Protein AF-A0A432RSI9-F1 (afdb_monomer)

Radius of gyration: 15.65 Å; Cα contacts (8 Å, |Δi|>4): 155; chains: 1; bounding box: 31×40×38 Å

Mean predicted aligned error: 3.65 Å

Structure (mmCIF, N/CA/C/O backbone):
data_AF-A0A432RSI9-F1
#
_entry.id   AF-A0A432RSI9-F1
#
loop_
_atom_site.group_PDB
_atom_site.id
_atom_site.type_symbol
_atom_site.label_atom_id
_atom_site.label_alt_id
_atom_site.label_comp_id
_atom_site.label_asym_id
_atom_site.label_entity_id
_atom_site.label_seq_id
_atom_site.pdbx_PDB_ins_code
_atom_site.Cartn_x
_atom_site.Cartn_y
_atom_site.Cartn_z
_atom_site.occupancy
_atom_site.B_iso_or_equiv
_atom_site.auth_seq_id
_atom_site.auth_comp_id
_atom_site.auth_asym_id
_atom_site.auth_atom_id
_atom_site.pdbx_PDB_model_num
ATOM 1 N N . MET A 1 1 ? -7.203 17.932 -4.405 1.00 87.69 1 MET A N 1
ATOM 2 C CA . MET A 1 1 ? -6.899 17.124 -3.200 1.00 87.69 1 MET A CA 1
ATOM 3 C C . MET A 1 1 ? -5.544 17.533 -2.632 1.00 87.69 1 MET A C 1
ATOM 5 O O . MET A 1 1 ? -4.805 18.236 -3.316 1.00 87.69 1 MET A O 1
ATOM 9 N N . PHE A 1 2 ? -5.223 17.164 -1.388 1.00 94.81 2 PHE 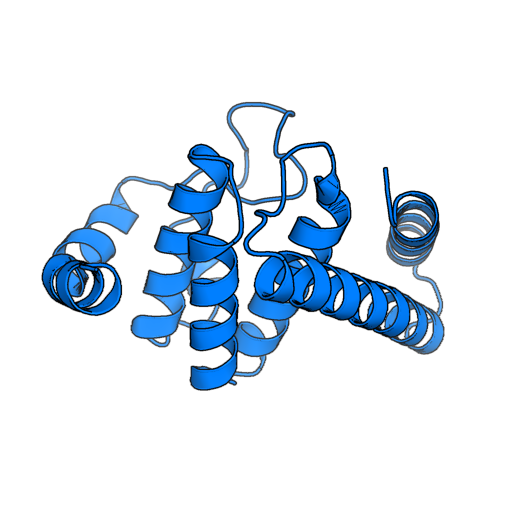A N 1
ATOM 10 C CA . PHE A 1 2 ? -3.864 17.346 -0.850 1.00 94.81 2 PHE A CA 1
ATOM 11 C C . PHE A 1 2 ? -2.857 16.556 -1.716 1.00 94.81 2 PHE A C 1
ATOM 13 O O . PHE A 1 2 ? -3.245 15.531 -2.266 1.00 94.81 2 PHE A O 1
ATOM 20 N N . LEU A 1 3 ? -1.629 17.057 -1.909 1.00 97.19 3 LEU A N 1
ATOM 21 C CA . LEU A 1 3 ? -0.571 16.503 -2.791 1.00 97.19 3 LEU A CA 1
ATOM 22 C C . LEU A 1 3 ? -0.856 16.443 -4.305 1.00 97.19 3 LEU A C 1
ATOM 24 O O . LEU A 1 3 ? 0.005 16.038 -5.082 1.00 97.19 3 LEU A O 1
ATOM 28 N N . GLU A 1 4 ? -2.024 16.891 -4.770 1.00 97.06 4 GLU A N 1
ATOM 29 C CA . GLU A 1 4 ? -2.388 16.814 -6.195 1.00 97.06 4 GLU A CA 1
ATOM 30 C C . GLU A 1 4 ? -1.407 17.559 -7.114 1.00 97.06 4 GLU A C 1
ATOM 32 O O . GLU A 1 4 ? -1.132 17.129 -8.235 1.00 97.06 4 GLU A O 1
ATOM 37 N N . LYS A 1 5 ? -0.893 18.711 -6.669 1.00 97.31 5 LYS A N 1
ATOM 38 C CA . LYS A 1 5 ? 0.022 19.525 -7.476 1.00 97.31 5 LYS A CA 1
ATOM 39 C C . LYS A 1 5 ? 1.386 18.847 -7.595 1.00 97.31 5 LYS A C 1
ATOM 41 O O . LYS A 1 5 ? 1.955 18.836 -8.685 1.00 97.31 5 LYS A O 1
ATOM 46 N N . GLU A 1 6 ? 1.889 18.320 -6.488 1.00 97.56 6 GLU A N 1
ATOM 47 C CA . GLU A 1 6 ? 3.141 17.581 -6.403 1.00 97.56 6 GLU A CA 1
ATOM 48 C C . GLU A 1 6 ? 3.085 16.334 -7.289 1.00 97.56 6 GLU A C 1
ATOM 50 O O . GLU A 1 6 ? 3.949 16.173 -8.148 1.00 97.56 6 GLU A O 1
ATOM 55 N N . TYR A 1 7 ? 2.009 15.545 -7.209 1.00 96.81 7 TYR A N 1
ATOM 56 C CA . TYR A 1 7 ? 1.833 14.378 -8.076 1.00 96.81 7 TYR A CA 1
ATOM 57 C C . TYR A 1 7 ? 1.720 14.732 -9.559 1.00 96.81 7 TYR A C 1
ATOM 59 O O . TYR A 1 7 ? 2.362 14.100 -10.390 1.00 96.81 7 TYR A O 1
ATOM 67 N N . LYS A 1 8 ? 1.010 15.808 -9.922 1.00 96.19 8 LYS A N 1
ATOM 68 C CA . LYS A 1 8 ? 0.988 16.287 -11.319 1.00 96.19 8 LYS A CA 1
ATOM 69 C C . LYS A 1 8 ? 2.378 16.650 -11.841 1.00 96.19 8 LYS A C 1
ATOM 71 O O . LYS A 1 8 ? 2.647 16.505 -13.035 1.00 96.19 8 LYS A O 1
ATOM 76 N N . GLN A 1 9 ? 3.248 17.174 -10.980 1.00 96.38 9 GLN A N 1
ATOM 77 C CA . GLN A 1 9 ? 4.634 17.458 -11.339 1.00 96.38 9 GLN A CA 1
ATOM 78 C C . GLN A 1 9 ? 5.456 16.169 -11.438 1.00 96.38 9 GLN A C 1
ATOM 80 O O . GLN A 1 9 ? 6.200 16.020 -12.405 1.00 96.38 9 GLN A O 1
ATOM 85 N N . PHE A 1 10 ? 5.285 15.253 -10.488 1.00 95.81 10 PHE A N 1
ATOM 86 C CA . PHE A 1 10 ? 5.937 13.948 -10.468 1.00 95.81 10 PHE A CA 1
ATOM 87 C C . PHE A 1 10 ? 5.611 13.138 -11.729 1.00 95.81 10 PHE A C 1
ATOM 89 O O . PHE A 1 10 ? 6.515 12.796 -12.488 1.00 95.81 10 PHE A O 1
ATOM 96 N N . ASP A 1 11 ? 4.327 12.969 -12.049 1.00 94.44 11 ASP A N 1
ATOM 97 C CA . ASP A 1 11 ? 3.862 12.232 -13.230 1.00 94.44 11 ASP A CA 1
ATOM 98 C C . ASP A 1 11 ? 4.400 12.859 -14.535 1.00 94.44 11 ASP A C 1
ATOM 100 O O . ASP A 1 11 ? 4.805 12.169 -15.478 1.00 94.44 11 ASP A O 1
ATOM 104 N N . LYS A 1 12 ? 4.482 14.197 -14.594 1.00 95.75 12 LYS A N 1
ATOM 105 C CA . LYS A 1 12 ? 5.094 14.902 -15.728 1.00 95.75 12 LYS A CA 1
ATOM 106 C C . LYS A 1 12 ? 6.584 14.584 -15.856 1.00 95.75 12 LYS A C 1
ATOM 108 O O . LYS A 1 12 ? 7.046 14.364 -16.975 1.00 95.75 12 LYS A O 1
ATOM 113 N N . LEU A 1 13 ? 7.333 14.579 -14.755 1.00 94.50 13 LEU A N 1
ATOM 114 C CA . LEU A 1 13 ? 8.757 14.246 -14.775 1.00 94.50 13 LEU A CA 1
ATOM 115 C C . LEU A 1 13 ? 8.962 12.798 -15.229 1.00 94.50 13 LEU A C 1
ATOM 117 O O . LEU A 1 13 ? 9.689 12.592 -16.200 1.00 94.50 13 LEU A O 1
ATOM 121 N N . MET A 1 14 ? 8.225 11.847 -14.648 1.00 91.12 14 MET A N 1
ATOM 122 C CA . MET A 1 14 ? 8.248 10.429 -15.030 1.00 91.12 14 MET A CA 1
ATOM 123 C C . MET A 1 14 ? 7.982 10.228 -16.529 1.00 91.12 14 MET A C 1
ATOM 125 O O . MET A 1 14 ? 8.755 9.571 -17.221 1.00 91.12 14 MET A O 1
ATOM 129 N N . SER A 1 15 ? 6.944 10.870 -17.080 1.00 91.62 15 SER A N 1
ATOM 130 C CA . SER A 1 15 ? 6.590 10.739 -18.507 1.00 91.62 15 SER A CA 1
ATOM 131 C C . SER A 1 15 ? 7.588 11.380 -19.483 1.00 91.62 15 SER A C 1
ATOM 133 O O . SER A 1 15 ? 7.596 11.054 -20.670 1.00 91.62 15 SER A O 1
ATOM 135 N N . SER A 1 16 ? 8.417 12.313 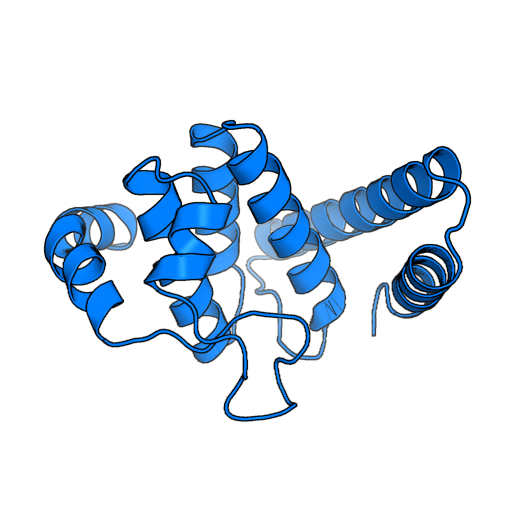-19.008 1.00 92.00 16 SER A N 1
ATOM 136 C CA . SER A 1 16 ? 9.361 13.066 -19.842 1.00 92.00 16 SER A CA 1
ATOM 137 C C . SER A 1 16 ? 10.804 12.571 -19.744 1.00 92.00 16 SER A C 1
ATOM 139 O O . SER A 1 16 ? 11.684 13.204 -20.328 1.00 92.00 16 SER A O 1
ATOM 141 N N . ASN A 1 17 ? 11.042 11.454 -19.040 1.00 82.81 17 ASN A N 1
ATOM 142 C CA . ASN A 1 17 ? 12.375 11.021 -18.610 1.00 82.81 17 ASN A CA 1
ATOM 143 C C . ASN A 1 17 ? 13.119 12.177 -17.924 1.00 82.81 17 ASN A C 1
ATOM 145 O O . ASN A 1 17 ? 14.223 12.552 -18.325 1.00 82.81 17 ASN A O 1
ATOM 149 N N . GLY A 1 18 ? 12.443 12.799 -16.952 1.00 83.50 18 GLY A N 1
ATOM 150 C CA . GLY A 1 18 ? 13.015 13.837 -16.108 1.00 83.50 18 GLY A CA 1
ATOM 151 C C . GLY A 1 18 ? 14.267 13.350 -15.380 1.00 83.50 18 GLY A C 1
ATOM 152 O O . GLY A 1 18 ? 14.568 12.160 -15.348 1.00 83.50 18 GLY A O 1
ATOM 153 N N . ASP A 1 19 ? 15.006 14.295 -14.814 1.00 93.12 19 ASP A N 1
ATOM 154 C CA . ASP A 1 19 ? 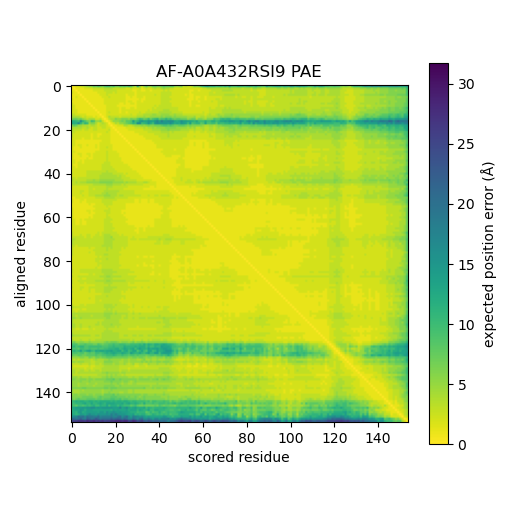16.201 13.984 -14.037 1.00 93.12 19 ASP A CA 1
ATOM 155 C C . ASP A 1 19 ? 15.844 13.102 -12.825 1.00 93.12 19 ASP A C 1
ATOM 157 O O . ASP A 1 19 ? 14.940 13.442 -12.061 1.00 93.12 19 ASP A O 1
ATOM 161 N N . GLU A 1 20 ? 16.523 11.961 -12.688 1.00 91.88 20 GLU A N 1
ATOM 162 C CA . GLU A 1 20 ? 16.251 10.948 -11.661 1.00 91.88 20 GLU A CA 1
ATOM 163 C C . GLU A 1 20 ? 16.447 11.497 -10.242 1.00 91.88 20 GLU A C 1
ATOM 165 O O . GLU A 1 20 ? 15.642 11.210 -9.359 1.00 91.88 20 GLU A O 1
ATOM 170 N N . GLU A 1 21 ? 17.451 12.353 -10.026 1.00 94.12 21 GLU A N 1
ATOM 171 C CA . GLU A 1 21 ? 17.689 12.993 -8.727 1.00 94.12 21 GLU A CA 1
ATOM 172 C C . GLU A 1 21 ? 16.506 13.896 -8.364 1.00 94.12 21 GLU A C 1
ATOM 174 O O . GLU A 1 21 ? 15.967 13.814 -7.263 1.00 94.12 21 GLU A O 1
ATOM 179 N N . VAL A 1 22 ? 16.014 14.676 -9.331 1.00 95.06 22 VAL A N 1
ATOM 180 C CA . VAL A 1 22 ? 14.851 15.560 -9.143 1.00 95.06 22 VAL A CA 1
ATOM 181 C C . VAL A 1 22 ? 13.560 14.771 -8.902 1.00 95.06 22 VAL A C 1
ATOM 183 O O . VAL A 1 22 ? 12.706 15.207 -8.127 1.00 95.06 22 VAL A O 1
ATOM 186 N N . ILE A 1 23 ? 13.385 13.630 -9.573 1.00 94.25 23 ILE A N 1
ATOM 187 C CA . ILE A 1 23 ? 12.239 12.732 -9.368 1.00 94.25 23 ILE A CA 1
ATOM 188 C C . ILE A 1 23 ? 12.259 12.177 -7.942 1.00 94.25 23 ILE A C 1
ATOM 190 O O . ILE A 1 23 ? 11.247 12.268 -7.246 1.00 94.25 23 ILE A O 1
ATOM 194 N N . ASN A 1 24 ? 13.412 11.675 -7.500 1.00 93.62 24 ASN A N 1
ATOM 195 C CA . ASN A 1 24 ? 13.581 11.086 -6.175 1.00 93.62 24 ASN A CA 1
ATOM 196 C C . ASN A 1 24 ? 13.400 12.128 -5.063 1.00 93.62 24 ASN A C 1
ATOM 198 O O . ASN A 1 24 ? 12.693 11.870 -4.092 1.00 93.62 24 ASN A O 1
ATOM 202 N N . GLU A 1 25 ? 13.959 13.334 -5.218 1.00 96.69 25 GLU A N 1
ATOM 203 C CA . GLU A 1 25 ? 13.750 14.438 -4.271 1.00 96.69 25 GLU A CA 1
ATOM 204 C C . GLU A 1 25 ? 12.271 14.830 -4.157 1.00 96.69 25 GLU A C 1
ATOM 206 O O . GLU A 1 25 ? 11.765 15.061 -3.057 1.00 96.69 25 GLU A O 1
ATOM 211 N N . LEU A 1 26 ? 11.558 14.897 -5.286 1.00 97.50 26 LEU A N 1
ATOM 212 C CA . LEU A 1 26 ? 10.137 15.231 -5.284 1.00 97.50 26 LEU A CA 1
ATOM 213 C C . LEU A 1 26 ? 9.297 14.131 -4.630 1.00 97.50 26 LEU A C 1
ATOM 215 O O . LEU A 1 26 ? 8.379 14.447 -3.874 1.00 97.50 26 LEU A O 1
ATOM 219 N N . PHE A 1 27 ? 9.593 12.860 -4.905 1.00 97.19 27 PHE A N 1
ATOM 220 C CA . PHE A 1 27 ? 8.892 11.751 -4.263 1.00 97.19 27 PHE A CA 1
ATOM 221 C C . PHE A 1 27 ? 9.146 11.720 -2.753 1.00 97.19 27 PHE A C 1
ATOM 223 O O . PHE A 1 27 ? 8.202 11.555 -1.985 1.00 97.19 27 PHE A O 1
ATOM 230 N N . ALA A 1 28 ? 10.377 11.989 -2.312 1.00 97.31 28 ALA A N 1
ATOM 231 C CA . ALA A 1 28 ? 10.701 12.095 -0.893 1.00 97.31 28 ALA A CA 1
ATOM 232 C C . ALA A 1 28 ? 9.890 13.202 -0.185 1.00 97.31 28 ALA A C 1
ATOM 234 O O . ALA A 1 28 ? 9.356 12.963 0.897 1.00 97.31 28 ALA A O 1
ATOM 235 N N . ASP A 1 29 ? 9.723 14.381 -0.802 1.00 98.25 29 ASP A N 1
ATOM 236 C CA . ASP A 1 29 ? 8.870 15.464 -0.267 1.00 98.25 29 ASP A CA 1
ATOM 237 C C . ASP A 1 29 ? 7.381 15.067 -0.217 1.00 98.25 29 ASP A C 1
ATOM 239 O O . ASP A 1 29 ? 6.674 15.376 0.747 1.00 98.25 29 ASP A O 1
ATOM 243 N N . ILE A 1 30 ? 6.891 14.353 -1.237 1.00 98.56 30 ILE A N 1
ATOM 244 C CA . ILE A 1 30 ? 5.529 13.797 -1.252 1.00 98.56 30 ILE A CA 1
ATOM 245 C C . ILE A 1 30 ? 5.342 12.818 -0.087 1.00 98.56 30 ILE A C 1
ATOM 247 O O . ILE A 1 30 ? 4.358 12.925 0.651 1.00 98.56 30 ILE A O 1
ATOM 251 N N . LEU A 1 31 ? 6.286 11.893 0.089 1.00 98.38 31 LEU A N 1
ATOM 252 C CA . LEU A 1 31 ? 6.239 10.867 1.122 1.00 98.38 31 LEU A CA 1
ATOM 253 C C . LEU A 1 31 ? 6.320 11.472 2.528 1.00 98.38 31 LEU A C 1
ATOM 255 O O . LEU A 1 31 ? 5.521 11.109 3.389 1.00 98.38 31 LEU A O 1
ATOM 259 N N . GLU A 1 32 ? 7.210 12.442 2.758 1.00 98.44 32 GLU A N 1
ATOM 260 C CA . GLU A 1 32 ? 7.315 13.149 4.041 1.00 98.44 32 GLU A CA 1
ATOM 261 C C . GLU A 1 32 ? 5.969 13.777 4.433 1.00 98.44 32 GLU A C 1
ATOM 263 O O . GLU A 1 32 ? 5.462 13.566 5.538 1.00 98.44 32 GLU A O 1
ATOM 268 N N . LYS A 1 33 ? 5.331 14.487 3.497 1.00 98.56 33 LYS A N 1
ATOM 269 C CA . LYS A 1 33 ? 4.004 15.082 3.704 1.00 98.56 33 LYS A CA 1
ATOM 270 C C . LYS A 1 33 ? 2.921 14.028 3.939 1.00 98.56 33 LYS A C 1
ATOM 272 O O . LYS A 1 33 ? 2.034 14.254 4.762 1.00 98.56 33 LYS A O 1
ATOM 277 N N . ALA A 1 34 ? 2.965 12.900 3.232 1.00 98.50 34 ALA A N 1
ATOM 278 C CA . ALA A 1 34 ? 2.009 11.811 3.410 1.00 98.50 34 ALA A CA 1
ATOM 279 C C . ALA A 1 34 ? 2.124 11.170 4.804 1.00 98.50 34 ALA A C 1
ATOM 281 O O . ALA A 1 34 ? 1.106 10.965 5.466 1.00 98.50 34 ALA A O 1
ATOM 282 N N . ILE A 1 35 ? 3.349 10.941 5.288 1.00 98.00 35 ILE A N 1
ATOM 283 C CA . ILE A 1 35 ? 3.623 10.416 6.634 1.00 98.00 35 ILE A CA 1
ATOM 284 C C . ILE A 1 35 ? 3.150 11.397 7.716 1.00 98.00 35 ILE A C 1
ATOM 286 O O . ILE A 1 35 ? 2.564 10.970 8.711 1.00 98.00 35 ILE A O 1
ATOM 290 N N . ILE A 1 36 ? 3.343 12.709 7.526 1.00 98.25 36 ILE A N 1
ATOM 291 C CA . ILE A 1 36 ? 2.802 13.725 8.446 1.00 98.25 36 ILE A CA 1
ATOM 292 C C . ILE A 1 36 ? 1.279 13.588 8.556 1.00 98.25 36 ILE A C 1
ATOM 294 O O . ILE A 1 36 ? 0.757 13.512 9.666 1.00 98.25 36 ILE A O 1
ATOM 298 N N . VAL A 1 37 ? 0.567 13.482 7.428 1.00 98.12 37 VAL A N 1
ATOM 299 C CA . VAL A 1 37 ? -0.896 13.316 7.434 1.00 98.12 37 VAL A CA 1
ATOM 300 C C . VAL A 1 37 ? -1.317 11.999 8.088 1.00 98.12 37 VAL A C 1
ATOM 302 O O . VAL A 1 37 ? -2.266 11.996 8.872 1.00 98.12 37 VAL A O 1
ATOM 305 N N . LEU A 1 38 ? -0.626 10.891 7.803 1.00 97.62 38 LEU A N 1
ATOM 306 C CA . LEU A 1 38 ? -0.890 9.595 8.436 1.00 97.62 38 LEU A CA 1
ATOM 307 C C . LEU A 1 38 ? -0.794 9.695 9.966 1.00 97.62 38 LEU A C 1
ATOM 309 O O . LEU A 1 38 ? -1.710 9.272 10.674 1.00 97.62 38 LEU A O 1
ATOM 313 N N . ASN A 1 39 ? 0.280 10.310 10.466 1.00 96.75 39 ASN A N 1
ATOM 314 C CA . ASN A 1 39 ? 0.505 10.504 11.896 1.00 96.75 39 ASN A CA 1
ATOM 315 C C . ASN A 1 39 ? -0.557 11.419 12.518 1.00 96.75 39 ASN A C 1
ATOM 317 O O . ASN A 1 39 ? -1.149 11.058 13.532 1.00 96.75 39 ASN A O 1
ATOM 321 N N . GLU A 1 40 ? -0.867 12.555 11.886 1.00 97.38 40 GLU A N 1
ATOM 322 C CA . GLU A 1 40 ? -1.919 13.468 12.352 1.00 97.38 40 GLU A CA 1
ATOM 323 C C . GLU A 1 40 ? -3.289 12.774 12.431 1.00 97.38 40 GLU A C 1
ATOM 325 O O . GLU A 1 40 ? -4.031 12.968 13.396 1.00 97.38 40 GLU A O 1
ATOM 330 N N . ARG A 1 41 ? -3.646 11.949 11.438 1.00 96.81 41 ARG A N 1
ATOM 331 C CA . ARG A 1 41 ? -4.896 11.170 11.444 1.00 96.81 41 ARG A CA 1
ATOM 332 C C . ARG A 1 41 ? -4.906 10.146 12.574 1.00 96.81 41 ARG A C 1
ATOM 334 O O . ARG A 1 41 ? -5.867 10.101 13.341 1.00 96.81 41 ARG A O 1
ATOM 341 N N . SER A 1 42 ? -3.819 9.392 12.722 1.00 94.31 42 SER A N 1
ATOM 342 C CA . SER A 1 42 ? -3.665 8.379 13.770 1.00 94.31 42 SER A CA 1
ATOM 343 C C . SER A 1 42 ? -3.788 8.980 15.176 1.00 94.31 42 SER A C 1
ATOM 345 O O . SER A 1 42 ? -4.596 8.515 15.984 1.00 94.31 42 SER A O 1
ATOM 347 N N . GLU A 1 43 ? -3.089 10.088 15.451 1.00 96.50 43 GLU A N 1
ATOM 348 C CA . GLU A 1 43 ? -3.152 10.800 16.737 1.00 96.50 43 GLU A CA 1
ATOM 349 C C . GLU A 1 43 ? -4.565 11.302 17.067 1.00 96.50 43 GLU A C 1
ATOM 351 O O . GLU A 1 43 ? -5.006 11.240 18.220 1.00 96.50 43 GLU A O 1
ATOM 356 N N . ASN A 1 44 ? -5.300 11.756 16.049 1.00 97.00 44 ASN A N 1
ATOM 357 C CA . ASN A 1 44 ? -6.670 12.244 16.190 1.00 97.00 44 ASN A CA 1
ATOM 358 C C . ASN A 1 44 ? -7.732 11.132 16.150 1.00 97.00 44 ASN A C 1
ATOM 360 O O . ASN A 1 44 ? -8.916 11.426 16.328 1.00 97.00 44 ASN A O 1
ATOM 364 N N . LYS A 1 45 ? -7.332 9.861 15.983 1.00 95.12 45 LYS A N 1
ATOM 365 C CA . LYS A 1 45 ? -8.231 8.706 15.793 1.00 95.12 45 LYS A CA 1
ATOM 366 C C . LYS A 1 45 ? -9.170 8.876 14.595 1.00 95.12 45 LYS A C 1
ATOM 368 O O . LYS A 1 45 ? -10.343 8.508 14.652 1.00 95.12 45 LYS A O 1
ATOM 373 N N . GLU A 1 46 ? -8.647 9.463 13.531 1.00 96.94 46 GLU A N 1
ATOM 374 C CA . GLU A 1 46 ? -9.319 9.639 12.250 1.00 96.94 46 GLU A CA 1
ATOM 375 C C . GLU A 1 46 ? -8.727 8.685 11.210 1.00 96.94 46 GLU A C 1
ATOM 377 O O . GLU A 1 46 ? -7.573 8.272 11.314 1.00 96.94 46 GLU A O 1
ATOM 382 N N . PHE A 1 47 ? -9.507 8.372 10.181 1.00 97.88 47 PHE A N 1
ATOM 383 C CA . PHE A 1 47 ? -9.055 7.570 9.049 1.00 97.88 47 PHE A CA 1
ATOM 384 C C . PHE A 1 47 ? -8.596 8.449 7.875 1.00 97.88 47 PHE A C 1
ATOM 386 O O . PHE A 1 47 ? -8.916 9.639 7.791 1.00 97.88 47 PHE A O 1
ATOM 393 N N . LEU A 1 48 ? -7.853 7.846 6.950 1.00 98.12 48 LEU A N 1
ATOM 394 C CA . LEU A 1 48 ? -7.636 8.370 5.605 1.00 98.12 48 LEU A CA 1
ATOM 395 C C . LEU A 1 48 ? -8.875 8.065 4.759 1.00 98.12 48 LEU A C 1
ATOM 397 O O . LEU A 1 48 ? -9.263 6.907 4.613 1.00 98.12 48 LEU A O 1
ATOM 401 N N . GLU A 1 49 ? -9.496 9.100 4.202 1.00 97.44 49 GLU A N 1
ATOM 402 C CA . GLU A 1 49 ? -10.758 8.974 3.468 1.00 97.44 49 GLU A CA 1
ATOM 403 C C . GLU A 1 49 ? -10.512 9.000 1.955 1.00 97.44 49 GLU A C 1
ATOM 405 O O . GLU A 1 49 ? -9.890 9.932 1.438 1.00 97.44 49 GLU A O 1
ATOM 410 N N . TYR A 1 50 ? -11.055 8.038 1.211 1.00 95.88 50 TYR A N 1
ATOM 411 C CA . TYR A 1 50 ? -11.030 8.058 -0.254 1.00 95.88 50 TYR A CA 1
ATOM 412 C C . TYR A 1 50 ? -12.295 8.742 -0.811 1.00 95.88 50 TYR A C 1
ATOM 414 O O . TYR A 1 50 ? -13.381 8.536 -0.272 1.00 95.88 50 TYR A O 1
ATOM 422 N N . PRO A 1 51 ? -12.210 9.608 -1.846 1.00 95.75 51 PRO A N 1
ATOM 423 C CA . PRO A 1 51 ? -11.018 10.039 -2.588 1.00 95.75 51 PRO A CA 1
ATOM 424 C C . PRO A 1 51 ? -10.320 11.283 -1.998 1.00 95.75 51 PRO A C 1
ATOM 426 O O . PRO A 1 51 ? -9.388 11.824 -2.591 1.00 95.75 51 PRO A O 1
ATOM 429 N N . LYS A 1 52 ? -10.766 11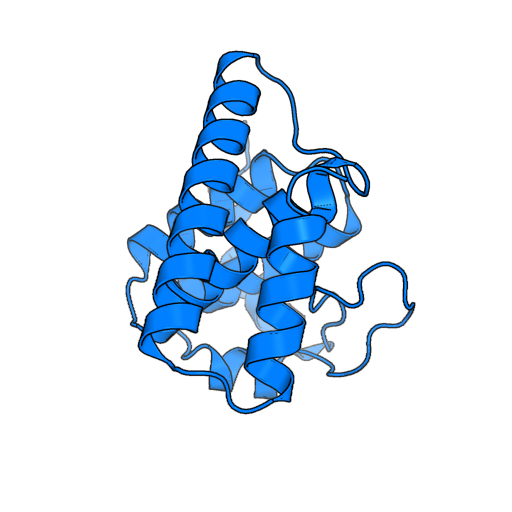.798 -0.846 1.00 95.94 52 LYS A N 1
ATOM 430 C CA . LYS A 1 52 ? -10.261 13.053 -0.254 1.00 95.94 52 LYS A CA 1
ATOM 431 C C . LYS A 1 52 ? -8.739 13.047 -0.044 1.00 95.94 52 LYS A C 1
ATOM 433 O O . LYS A 1 52 ? -8.076 14.032 -0.379 1.00 95.94 52 LYS A O 1
ATOM 438 N N . ASP A 1 53 ? -8.223 11.942 0.481 1.00 97.69 53 ASP A N 1
ATOM 439 C CA . ASP A 1 53 ? -6.827 11.712 0.847 1.00 97.69 53 ASP A CA 1
ATOM 440 C C . ASP A 1 53 ? -6.120 10.793 -0.180 1.00 97.69 53 ASP A C 1
ATOM 442 O O . ASP A 1 53 ? -5.065 10.233 0.103 1.00 97.69 53 ASP A O 1
ATOM 446 N N . MET A 1 54 ? -6.662 10.646 -1.399 1.00 97.12 54 MET A N 1
ATOM 447 C CA . MET A 1 54 ? -6.205 9.651 -2.384 1.00 97.12 54 MET A CA 1
ATOM 448 C C . MET A 1 54 ? -4.708 9.703 -2.721 1.00 97.12 54 MET A C 1
ATOM 450 O O . MET A 1 54 ? -4.080 8.663 -2.870 1.00 97.12 54 MET A O 1
ATOM 454 N N . TYR A 1 55 ? -4.115 10.897 -2.803 1.00 98.19 55 TYR A N 1
ATOM 455 C CA . TYR A 1 55 ? -2.684 11.046 -3.082 1.00 98.19 55 TYR A CA 1
ATOM 456 C C . TYR A 1 55 ? -1.805 10.730 -1.867 1.00 98.19 55 TYR A C 1
ATOM 458 O O . TYR A 1 55 ? -0.668 10.312 -2.036 1.00 98.19 55 TYR A O 1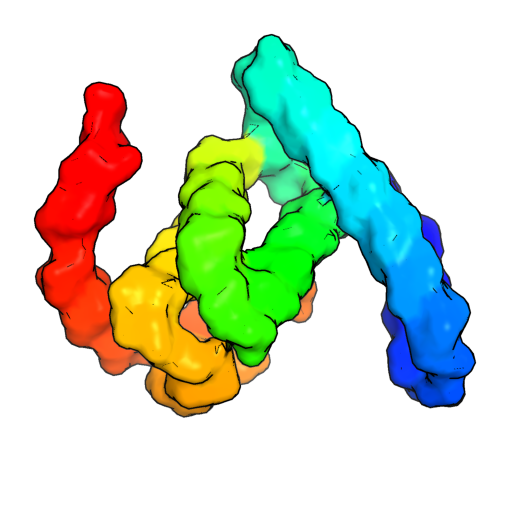
ATOM 466 N N . VAL A 1 56 ? -2.326 10.891 -0.646 1.00 98.50 56 VAL A N 1
ATOM 467 C CA . VAL A 1 56 ? -1.643 10.418 0.569 1.00 98.50 56 VAL A CA 1
ATOM 468 C C . VAL A 1 56 ? -1.620 8.896 0.562 1.00 98.50 56 VAL A C 1
ATOM 470 O O . VAL A 1 56 ? -0.568 8.299 0.753 1.00 98.50 56 VAL A O 1
ATOM 473 N N . ILE A 1 57 ? -2.766 8.273 0.269 1.00 98.56 57 ILE A N 1
ATOM 474 C CA . ILE A 1 57 ? -2.884 6.815 0.171 1.00 98.56 57 ILE A CA 1
ATOM 475 C C . ILE A 1 57 ? -1.971 6.279 -0.944 1.00 98.56 57 ILE A C 1
ATOM 477 O O . ILE A 1 57 ? -1.259 5.305 -0.719 1.00 98.56 57 ILE A O 1
ATOM 481 N N . ARG A 1 58 ? -1.925 6.948 -2.108 1.00 97.94 58 ARG A N 1
ATOM 482 C CA . ARG A 1 58 ? -1.012 6.614 -3.215 1.00 97.94 58 ARG A CA 1
ATOM 483 C C . ARG A 1 58 ? 0.449 6.636 -2.768 1.00 97.94 58 ARG A C 1
ATOM 485 O O . ARG A 1 58 ? 1.137 5.651 -2.987 1.00 97.94 58 ARG A O 1
ATOM 492 N N . ALA A 1 59 ? 0.897 7.698 -2.099 1.00 98.50 59 ALA A N 1
ATOM 493 C CA . ALA A 1 59 ? 2.287 7.827 -1.653 1.00 98.50 59 ALA A CA 1
ATOM 494 C C . ALA A 1 59 ? 2.698 6.720 -0.682 1.00 98.50 59 ALA A C 1
ATOM 496 O O . ALA A 1 59 ? 3.762 6.123 -0.825 1.00 98.50 59 ALA A O 1
ATOM 497 N N . LEU A 1 60 ? 1.832 6.418 0.286 1.00 98.69 60 LEU A N 1
ATOM 498 C CA . LEU A 1 60 ? 2.073 5.351 1.254 1.00 98.69 60 LEU A CA 1
ATOM 499 C C . LEU A 1 60 ? 2.086 3.971 0.581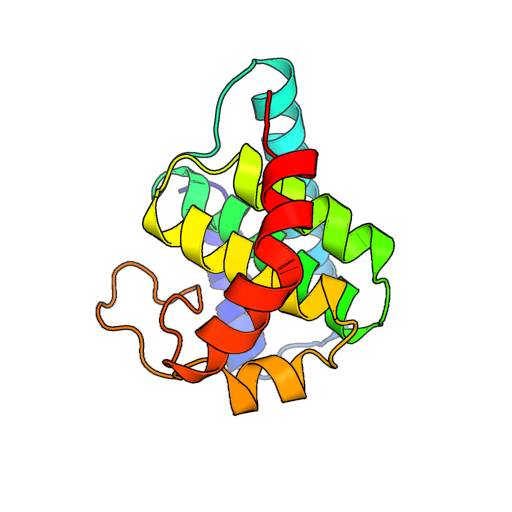 1.00 98.69 60 LEU A C 1
ATOM 501 O O . LEU A 1 60 ? 2.900 3.127 0.941 1.00 98.69 60 LEU A O 1
ATOM 505 N N . PHE A 1 61 ? 1.219 3.743 -0.408 1.00 98.56 61 PHE A N 1
ATOM 506 C CA . PHE A 1 61 ? 1.193 2.490 -1.160 1.00 98.56 61 PHE A CA 1
ATOM 507 C C . PHE A 1 61 ? 2.408 2.327 -2.088 1.00 98.56 61 PHE A C 1
ATOM 509 O O . PHE A 1 61 ? 3.011 1.258 -2.113 1.00 98.56 61 PHE A O 1
ATOM 516 N N . GLU A 1 62 ? 2.815 3.378 -2.805 1.00 98.00 62 GLU A N 1
ATOM 517 C CA . GLU A 1 62 ? 4.038 3.380 -3.622 1.00 98.00 62 GLU A CA 1
ATOM 518 C C . GLU A 1 62 ? 5.273 3.097 -2.749 1.00 98.00 62 GLU A C 1
ATOM 520 O O . GLU A 1 62 ? 6.094 2.255 -3.107 1.00 98.00 62 GLU A O 1
ATOM 525 N N . TYR A 1 63 ? 5.350 3.700 -1.558 1.00 98.44 63 TYR A N 1
ATOM 526 C CA . TYR A 1 63 ? 6.434 3.437 -0.610 1.00 98.44 63 TYR A CA 1
ATOM 527 C C . TYR A 1 63 ? 6.394 2.017 -0.021 1.00 98.44 63 TYR A C 1
ATOM 529 O O . TYR A 1 63 ? 7.430 1.378 0.153 1.00 98.44 63 TYR A O 1
ATOM 537 N N . PHE A 1 64 ? 5.202 1.472 0.236 1.00 98.69 64 PHE A N 1
ATOM 538 C CA . PHE A 1 64 ? 5.034 0.064 0.609 1.00 98.69 64 PHE A CA 1
ATOM 539 C C . PHE A 1 64 ? 5.597 -0.883 -0.463 1.00 98.69 64 PHE A C 1
ATOM 541 O O . PHE A 1 64 ? 6.306 -1.836 -0.130 1.00 98.69 64 PHE A O 1
ATOM 548 N N . LEU A 1 65 ? 5.311 -0.614 -1.742 1.00 98.31 65 LEU A N 1
ATOM 549 C CA . LEU A 1 65 ? 5.839 -1.398 -2.860 1.00 98.31 65 LEU A CA 1
ATOM 550 C C . LEU A 1 65 ? 7.362 -1.265 -2.992 1.00 98.31 65 LEU A C 1
ATOM 552 O O . LEU A 1 65 ? 8.025 -2.266 -3.255 1.00 98.31 65 LEU A O 1
ATOM 556 N N . GLU A 1 66 ? 7.914 -0.069 -2.777 1.00 97.56 66 GLU A N 1
ATOM 557 C CA . GLU A 1 66 ? 9.360 0.180 -2.765 1.00 97.56 66 GLU A CA 1
ATOM 558 C C . GLU A 1 66 ? 10.061 -0.652 -1.682 1.00 97.56 66 GLU A C 1
ATOM 560 O O . GLU A 1 66 ? 10.905 -1.486 -2.012 1.00 97.56 66 GLU A O 1
ATOM 565 N N . LEU A 1 67 ? 9.633 -0.535 -0.419 1.00 98.50 67 LEU A N 1
ATOM 566 C CA . LEU A 1 67 ? 10.171 -1.324 0.701 1.00 98.50 67 LEU A CA 1
ATOM 567 C C . LEU A 1 67 ? 10.115 -2.829 0.421 1.00 98.50 67 LEU A C 1
ATOM 569 O O . LEU A 1 67 ? 11.067 -3.569 0.675 1.00 98.50 67 LEU A O 1
ATOM 573 N N . TRP A 1 68 ? 8.995 -3.297 -0.131 1.00 98.50 68 TRP A N 1
ATOM 574 C CA . TRP A 1 68 ? 8.856 -4.690 -0.527 1.00 98.50 68 TRP A CA 1
ATOM 575 C C . TRP A 1 68 ? 9.862 -5.059 -1.629 1.00 98.50 68 TRP A C 1
ATOM 577 O O . TRP A 1 68 ? 10.575 -6.056 -1.493 1.00 98.50 68 TRP A O 1
ATOM 587 N N . SER A 1 69 ? 9.977 -4.259 -2.689 1.00 97.94 69 SER A N 1
ATOM 588 C CA . SER A 1 69 ? 10.922 -4.505 -3.788 1.00 97.94 69 SER A CA 1
ATOM 589 C C . SER A 1 69 ? 12.386 -4.576 -3.325 1.00 97.94 69 SER A C 1
ATOM 591 O O . SER A 1 69 ? 13.162 -5.376 -3.850 1.00 97.94 69 SER A O 1
ATOM 593 N N . GLU A 1 70 ? 12.748 -3.819 -2.286 1.00 97.56 70 GLU A N 1
ATOM 594 C CA . GLU A 1 70 ? 14.084 -3.820 -1.677 1.00 97.56 70 GLU A CA 1
ATOM 595 C C . GLU A 1 70 ? 14.317 -5.005 -0.723 1.00 97.56 70 GLU A C 1
ATOM 597 O O . GLU A 1 70 ? 15.450 -5.305 -0.340 1.00 97.56 70 GLU A O 1
ATOM 602 N N . GLY A 1 71 ? 13.257 -5.742 -0.382 1.00 97.44 71 GLY A N 1
ATOM 603 C CA . GLY A 1 71 ? 13.296 -6.852 0.563 1.00 97.44 71 GLY A CA 1
ATOM 604 C C . GLY A 1 71 ? 13.282 -6.414 2.030 1.00 97.44 71 GLY A C 1
ATOM 605 O O . GLY A 1 71 ? 13.635 -7.216 2.900 1.00 97.44 71 GLY A O 1
ATOM 606 N N . GLU A 1 72 ? 12.837 -5.190 2.319 1.00 98.31 72 GLU A N 1
ATOM 607 C CA . GLU A 1 72 ? 12.592 -4.668 3.669 1.00 98.31 72 GLU A CA 1
ATOM 608 C C . GLU A 1 72 ? 11.240 -5.196 4.191 1.00 98.31 72 GLU A C 1
ATOM 610 O O . GLU A 1 72 ? 10.249 -4.484 4.355 1.00 98.31 72 GLU A O 1
ATOM 615 N N . TRP A 1 73 ? 11.172 -6.520 4.375 1.00 97.19 73 TRP A N 1
ATOM 616 C CA . TRP A 1 73 ? 9.925 -7.263 4.609 1.00 97.19 73 TRP A CA 1
ATOM 617 C C . TRP A 1 73 ? 9.159 -6.829 5.861 1.00 97.19 73 TRP A C 1
ATOM 619 O O . TRP A 1 73 ? 7.932 -6.897 5.878 1.00 97.19 73 TRP A O 1
ATOM 629 N N . GLU A 1 74 ? 9.863 -6.472 6.936 1.00 97.25 74 GLU A N 1
ATOM 630 C CA . GLU A 1 74 ? 9.219 -6.138 8.209 1.00 97.25 74 GLU A CA 1
ATOM 631 C C . GLU A 1 74 ? 8.609 -4.736 8.150 1.00 97.25 74 GLU A C 1
ATOM 633 O O . GLU A 1 74 ? 7.467 -4.536 8.559 1.00 97.25 74 GLU A O 1
ATOM 638 N N . GLU A 1 75 ? 9.347 -3.791 7.580 1.00 97.94 75 GLU A N 1
ATOM 639 C CA . GLU A 1 75 ? 8.949 -2.416 7.321 1.00 97.94 75 GLU A CA 1
ATOM 640 C C . GLU A 1 75 ? 7.770 -2.372 6.344 1.00 97.94 75 GLU A C 1
ATOM 642 O O . GLU A 1 75 ? 6.752 -1.749 6.651 1.00 97.94 75 GLU A O 1
ATOM 647 N N . ALA A 1 76 ? 7.851 -3.111 5.230 1.00 98.50 76 ALA A N 1
ATOM 648 C CA . ALA A 1 76 ? 6.751 -3.251 4.280 1.00 98.50 76 ALA A CA 1
ATOM 649 C C . ALA A 1 76 ? 5.504 -3.845 4.952 1.00 98.50 76 ALA A C 1
ATOM 651 O O . ALA A 1 76 ? 4.405 -3.322 4.795 1.00 98.50 76 ALA A O 1
ATOM 652 N N . LYS A 1 77 ? 5.650 -4.903 5.760 1.00 97.44 77 LYS A N 1
ATOM 653 C CA . LYS A 1 77 ? 4.518 -5.504 6.483 1.00 97.44 77 LYS A CA 1
ATOM 654 C C . LYS A 1 77 ? 3.861 -4.501 7.436 1.00 97.44 77 LYS A C 1
ATOM 656 O O . LYS A 1 77 ? 2.637 -4.401 7.450 1.00 97.44 77 LYS A O 1
ATOM 661 N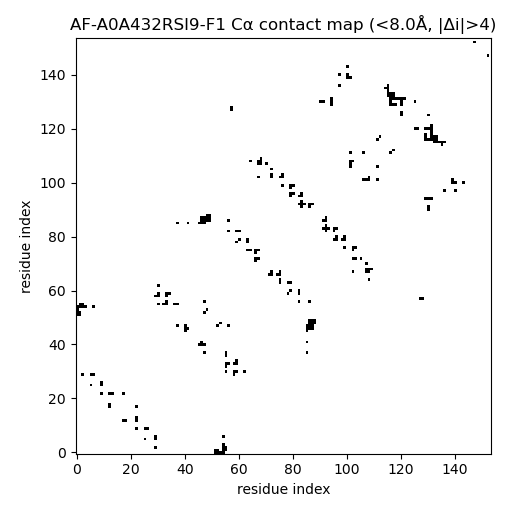 N . ASN A 1 78 ? 4.653 -3.755 8.206 1.00 97.06 78 ASN A N 1
ATOM 662 C CA . ASN A 1 78 ? 4.132 -2.763 9.149 1.00 97.06 78 ASN A CA 1
ATOM 663 C C . ASN A 1 78 ? 3.378 -1.640 8.423 1.00 97.06 78 ASN A C 1
ATOM 665 O O . ASN A 1 78 ? 2.246 -1.341 8.792 1.00 97.06 78 ASN A O 1
ATOM 669 N N . LEU A 1 79 ? 3.946 -1.093 7.344 1.00 98.31 79 LEU A N 1
ATOM 670 C CA . LEU A 1 79 ? 3.270 -0.073 6.539 1.00 98.31 79 LEU A CA 1
ATOM 671 C C . LEU A 1 79 ? 2.008 -0.619 5.849 1.00 98.31 79 LEU A C 1
ATOM 673 O O . LEU A 1 79 ? 0.991 0.067 5.776 1.00 98.31 79 LEU A O 1
ATOM 677 N N . GLY A 1 80 ? 2.039 -1.870 5.386 1.00 97.94 80 GLY A N 1
ATOM 678 C CA . GLY A 1 80 ? 0.866 -2.552 4.843 1.00 97.94 80 GLY A CA 1
ATOM 679 C C . GLY A 1 80 ? -0.260 -2.689 5.874 1.00 97.94 80 GLY A C 1
ATOM 680 O O . GLY A 1 80 ? -1.423 -2.457 5.549 1.00 97.94 80 GLY A O 1
ATOM 681 N N . TYR A 1 81 ? 0.063 -2.992 7.134 1.00 96.75 81 TYR A N 1
ATOM 682 C CA . TYR A 1 81 ? -0.921 -3.002 8.222 1.00 96.75 81 TYR A CA 1
ATOM 683 C C . TYR A 1 81 ? -1.461 -1.613 8.541 1.00 96.75 81 TYR A C 1
ATOM 685 O O . TYR A 1 81 ? -2.672 -1.477 8.721 1.00 96.75 81 TYR A O 1
ATOM 693 N N . ASP A 1 82 ? -0.608 -0.588 8.544 1.00 97.19 82 ASP A N 1
ATOM 694 C CA . ASP A 1 82 ? -1.055 0.795 8.705 1.00 97.19 82 ASP A CA 1
ATOM 695 C C . ASP A 1 82 ? -2.036 1.183 7.590 1.00 97.19 82 ASP A C 1
ATOM 697 O O . ASP A 1 82 ? -3.086 1.752 7.880 1.00 97.19 82 ASP A O 1
ATOM 701 N N . LEU A 1 83 ? -1.770 0.811 6.333 1.00 97.94 83 LEU A N 1
ATOM 702 C CA . LEU A 1 83 ? -2.690 1.031 5.210 1.00 97.94 83 LEU A CA 1
ATOM 703 C C . LEU A 1 83 ? -4.039 0.323 5.412 1.00 97.94 83 LEU A C 1
ATOM 705 O O . LEU A 1 83 ? -5.088 0.958 5.284 1.00 97.94 83 LEU A O 1
ATOM 709 N N . VAL A 1 84 ? -4.029 -0.965 5.772 1.00 97.06 84 VAL A N 1
ATOM 710 C CA . VAL A 1 84 ? -5.256 -1.745 6.028 1.00 97.06 84 VAL A CA 1
ATOM 711 C C . VAL A 1 84 ? -6.062 -1.159 7.192 1.00 97.06 84 VAL A C 1
ATOM 713 O O . VAL A 1 84 ? -7.293 -1.124 7.144 1.00 97.06 84 VAL A O 1
ATOM 716 N N . TYR A 1 85 ? -5.396 -0.678 8.240 1.00 95.56 85 TYR A N 1
ATOM 717 C CA . TYR A 1 85 ? -6.063 -0.130 9.419 1.00 95.56 85 TYR A CA 1
ATOM 718 C C . TYR A 1 85 ? -6.578 1.301 9.197 1.00 95.56 85 TYR A C 1
ATOM 720 O O . TYR A 1 85 ? -7.706 1.623 9.580 1.00 95.56 85 TYR A O 1
ATOM 728 N N . MET A 1 86 ? -5.772 2.159 8.567 1.00 97.38 86 MET A N 1
ATOM 729 C CA . MET A 1 86 ? -6.013 3.602 8.502 1.00 97.38 86 MET A CA 1
ATOM 730 C C . MET A 1 86 ? -6.891 4.039 7.332 1.00 97.38 86 MET A C 1
ATOM 732 O O . MET A 1 86 ? -7.493 5.106 7.420 1.00 97.38 86 MET A O 1
ATOM 736 N N . VAL A 1 87 ? -6.989 3.273 6.244 1.00 98.06 87 VAL A N 1
ATOM 737 C CA . VAL A 1 87 ? -7.795 3.661 5.074 1.00 98.06 87 VAL A CA 1
ATOM 738 C C . VAL A 1 87 ? -9.263 3.297 5.281 1.00 98.06 87 VAL A C 1
ATOM 740 O O . VAL A 1 87 ? -9.593 2.157 5.580 1.00 98.06 87 VAL A O 1
ATOM 743 N N . ASN A 1 88 ? -10.182 4.248 5.127 1.00 97.12 88 ASN A N 1
ATOM 744 C CA . ASN A 1 88 ? -11.626 4.030 5.273 1.00 97.12 88 ASN A CA 1
ATOM 745 C C . ASN A 1 88 ? -12.327 3.833 3.920 1.00 97.12 88 ASN A C 1
ATOM 747 O O . ASN A 1 88 ? -13.248 4.560 3.566 1.00 97.12 88 ASN A O 1
ATOM 751 N N . ASP A 1 89 ? -11.869 2.843 3.161 1.00 97.31 89 ASP A N 1
ATOM 752 C CA . ASP A 1 89 ? -12.465 2.410 1.896 1.00 97.31 89 ASP A CA 1
ATOM 753 C C . ASP A 1 89 ? -12.359 0.881 1.816 1.00 97.31 89 ASP A C 1
ATOM 755 O O . ASP A 1 89 ? -11.279 0.330 2.030 1.00 97.31 89 ASP A O 1
ATOM 759 N N . GLU A 1 90 ? -13.481 0.189 1.599 1.00 95.44 90 GLU A N 1
ATOM 760 C CA . GLU A 1 90 ? -13.535 -1.280 1.668 1.00 95.44 90 GLU A CA 1
ATOM 761 C C . GLU A 1 90 ? -12.731 -1.946 0.542 1.00 95.44 90 GLU A C 1
ATOM 763 O O . GLU A 1 90 ? -11.996 -2.895 0.814 1.00 95.44 90 GLU A O 1
ATOM 768 N N . ASN A 1 91 ? -12.794 -1.409 -0.682 1.00 94.62 91 ASN A N 1
ATOM 769 C CA . ASN A 1 91 ? -12.093 -1.966 -1.841 1.00 94.62 91 ASN A CA 1
ATOM 770 C C . ASN A 1 91 ? -10.572 -1.836 -1.681 1.00 94.62 91 ASN A C 1
ATOM 772 O O . ASN A 1 91 ? -9.826 -2.789 -1.907 1.00 94.62 91 ASN A O 1
ATOM 776 N N . LEU A 1 92 ? -10.095 -0.667 -1.243 1.00 97.00 92 LEU A N 1
ATOM 777 C CA . LEU A 1 92 ? -8.673 -0.447 -0.980 1.00 97.00 92 LEU A CA 1
ATOM 778 C C . LEU A 1 92 ? -8.179 -1.275 0.208 1.00 97.00 92 LEU A C 1
ATOM 780 O O . LEU A 1 92 ? -7.092 -1.844 0.144 1.00 97.00 92 LEU A O 1
ATOM 784 N N . LYS A 1 93 ? -8.975 -1.394 1.277 1.00 95.81 93 LYS A N 1
ATOM 785 C CA . LYS A 1 93 ? -8.642 -2.254 2.424 1.00 95.81 93 LYS A CA 1
ATOM 786 C C . LYS A 1 93 ? -8.470 -3.710 2.018 1.00 95.81 93 LYS A C 1
ATOM 788 O O . LYS A 1 93 ? -7.521 -4.357 2.467 1.00 95.81 93 LYS A O 1
ATOM 793 N N . GLU A 1 94 ? -9.376 -4.222 1.191 1.00 94.75 94 GLU A N 1
ATOM 794 C CA . GLU A 1 94 ? -9.277 -5.573 0.648 1.00 94.75 94 GLU A CA 1
ATOM 795 C C . GLU A 1 94 ? -8.004 -5.723 -0.189 1.00 94.75 94 GLU A C 1
ATOM 797 O O . GLU A 1 94 ? -7.176 -6.581 0.117 1.00 94.75 94 GLU A O 1
ATOM 802 N N . ALA A 1 95 ? -7.768 -4.823 -1.147 1.00 96.31 95 ALA A N 1
ATOM 803 C CA . ALA A 1 95 ? -6.574 -4.856 -1.988 1.00 96.31 95 ALA A CA 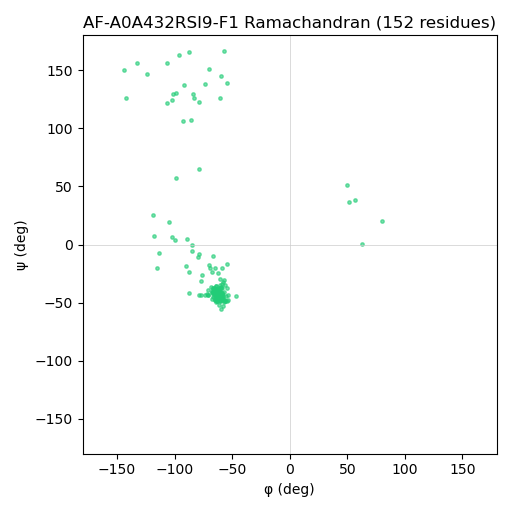1
ATOM 804 C C . ALA A 1 95 ? -5.270 -4.821 -1.169 1.00 96.31 95 ALA A C 1
ATOM 806 O O . ALA A 1 95 ? -4.386 -5.658 -1.362 1.00 96.31 95 ALA A O 1
ATOM 807 N N . PHE A 1 96 ? -5.149 -3.906 -0.202 1.00 97.88 96 PHE A N 1
ATOM 808 C CA . PHE A 1 96 ? -3.965 -3.815 0.659 1.00 97.88 96 PHE A CA 1
ATOM 809 C C . PHE A 1 96 ? -3.784 -5.057 1.533 1.00 97.88 96 PHE A C 1
ATOM 811 O O . PHE A 1 96 ? -2.655 -5.514 1.713 1.00 97.88 96 PHE A O 1
ATOM 818 N N . SER A 1 97 ? -4.876 -5.661 2.009 1.00 96.06 97 SER A N 1
ATOM 819 C CA . SER A 1 97 ? -4.818 -6.935 2.734 1.00 96.06 97 SER A CA 1
ATOM 820 C C . SER A 1 97 ? -4.245 -8.052 1.859 1.00 96.06 97 SER A C 1
ATOM 822 O O . SER A 1 97 ? -3.448 -8.859 2.338 1.00 96.06 97 SER A O 1
ATOM 824 N N . LEU A 1 98 ? -4.591 -8.086 0.569 1.00 96.69 98 LEU A N 1
ATOM 825 C CA . LEU A 1 98 ? -4.056 -9.072 -0.370 1.00 96.69 98 LEU A CA 1
ATOM 826 C C . LEU A 1 98 ? -2.576 -8.826 -0.694 1.00 96.69 98 LEU A C 1
ATOM 828 O O . LEU A 1 98 ? -1.794 -9.774 -0.717 1.00 96.69 98 LEU A O 1
ATOM 832 N N . PHE A 1 99 ? -2.148 -7.573 -0.852 1.00 98.00 99 PHE A N 1
ATOM 833 C CA . PHE A 1 99 ? -0.724 -7.248 -1.015 1.00 98.00 99 PHE A CA 1
ATOM 834 C C . PHE A 1 99 ? 0.119 -7.658 0.198 1.00 98.00 99 PHE A C 1
ATOM 836 O O . PHE A 1 99 ? 1.197 -8.237 0.052 1.00 98.00 99 PHE A O 1
ATOM 843 N N . VAL A 1 100 ? -0.395 -7.427 1.404 1.00 97.62 100 VAL A N 1
ATOM 844 C CA . VAL A 1 100 ? 0.230 -7.862 2.658 1.00 97.62 100 VAL A CA 1
ATOM 845 C C . VAL A 1 100 ? 0.478 -9.377 2.682 1.00 97.62 100 VAL A C 1
ATOM 847 O O . VAL A 1 100 ? 1.506 -9.815 3.203 1.00 97.62 100 VAL A O 1
ATOM 850 N N . LEU A 1 101 ? -0.398 -10.196 2.083 1.00 96.50 101 LEU A N 1
ATOM 851 C CA . LEU A 1 101 ? -0.169 -11.643 1.966 1.00 96.50 101 LEU A CA 1
ATOM 852 C C . LEU A 1 101 ? 1.106 -11.966 1.180 1.00 96.50 101 LEU A C 1
ATOM 854 O O . LEU A 1 101 ? 1.861 -12.855 1.575 1.00 96.50 101 LEU A O 1
ATOM 858 N N . GLY A 1 102 ? 1.375 -11.232 0.098 1.00 96.94 102 GLY A N 1
ATOM 859 C CA . GLY A 1 102 ? 2.597 -11.408 -0.685 1.00 96.94 102 GLY A CA 1
ATOM 860 C C . GLY A 1 102 ? 3.863 -11.104 0.121 1.00 96.94 102 GLY A C 1
ATOM 861 O O . GLY A 1 102 ? 4.839 -11.858 0.042 1.00 96.94 102 GLY A O 1
ATOM 862 N N . VAL A 1 103 ? 3.814 -10.070 0.967 1.00 97.69 103 VAL A N 1
ATOM 863 C CA . VAL A 1 103 ? 4.899 -9.722 1.900 1.00 97.69 103 VAL A CA 1
ATOM 864 C C . VAL A 1 103 ? 5.092 -10.806 2.962 1.00 97.69 103 VAL A C 1
ATOM 866 O O . VAL A 1 103 ? 6.224 -11.218 3.221 1.00 97.69 103 VAL A O 1
ATOM 869 N N . LEU A 1 104 ? 4.007 -11.327 3.548 1.00 95.56 104 LEU A N 1
ATOM 870 C CA . LEU A 1 104 ? 4.064 -12.413 4.538 1.00 95.56 104 LEU A CA 1
ATOM 871 C C . L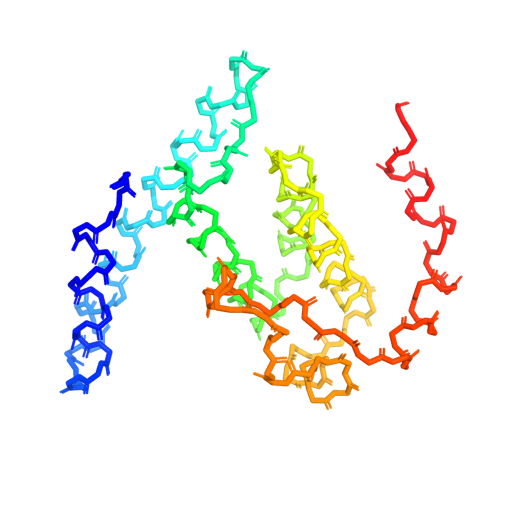EU A 1 104 ? 4.683 -13.695 3.966 1.00 95.56 104 LEU A C 1
ATOM 873 O O . LEU A 1 104 ? 5.409 -14.403 4.669 1.00 95.56 104 LEU A O 1
ATOM 877 N N . GLU A 1 105 ? 4.440 -13.966 2.686 1.00 95.44 105 GLU A N 1
ATOM 878 C CA . GLU A 1 105 ? 5.050 -15.077 1.954 1.00 95.44 105 GLU A CA 1
ATOM 879 C C . GLU A 1 105 ? 6.486 -14.815 1.501 1.00 95.44 105 GLU A C 1
ATOM 881 O O . GLU A 1 105 ? 7.158 -15.731 1.017 1.00 95.44 105 GLU A O 1
ATOM 886 N N . LYS A 1 106 ? 6.971 -13.580 1.660 1.00 96.06 106 LYS A N 1
ATOM 887 C CA . LYS A 1 106 ? 8.261 -13.116 1.141 1.00 96.06 106 LYS A CA 1
ATOM 888 C C . LYS A 1 106 ? 8.428 -13.406 -0.350 1.00 96.06 106 LYS A C 1
ATOM 890 O O . LYS A 1 106 ? 9.509 -13.782 -0.814 1.00 96.06 106 LYS A O 1
ATOM 895 N N . LEU A 1 107 ? 7.336 -13.289 -1.103 1.00 96.56 107 LEU A N 1
ATOM 896 C CA . LEU A 1 107 ? 7.383 -13.376 -2.557 1.00 96.56 107 LEU A CA 1
ATOM 897 C C . LEU A 1 107 ? 8.012 -12.093 -3.098 1.00 96.56 107 LEU A C 1
ATOM 899 O O . LEU A 1 107 ? 7.661 -11.031 -2.604 1.00 96.56 107 LEU A O 1
ATOM 903 N N . PRO A 1 108 ? 8.902 -12.141 -4.103 1.00 97.31 108 PRO A N 1
ATOM 904 C CA . PRO A 1 108 ? 9.305 -10.932 -4.818 1.00 97.31 108 PRO A CA 1
ATOM 905 C C . PRO A 1 108 ? 8.077 -10.201 -5.368 1.00 97.31 108 PRO A C 1
ATOM 907 O O . PRO A 1 108 ? 7.159 -10.862 -5.867 1.00 97.31 108 PRO A O 1
ATOM 910 N N . VAL A 1 109 ? 8.061 -8.870 -5.277 1.00 97.12 109 VAL A N 1
ATOM 911 C CA . VAL A 1 109 ? 6.899 -8.054 -5.662 1.00 97.12 109 VAL A CA 1
ATOM 912 C C . VAL A 1 109 ? 6.501 -8.295 -7.117 1.00 97.12 109 VAL A C 1
ATOM 914 O O . VAL A 1 109 ? 5.328 -8.502 -7.404 1.00 97.12 109 VAL A O 1
ATOM 917 N N . GLU A 1 110 ? 7.469 -8.421 -8.027 1.00 96.69 110 GLU A N 1
ATOM 918 C CA . GLU A 1 110 ? 7.222 -8.673 -9.450 1.00 96.69 110 GLU A CA 1
ATOM 919 C C . GLU A 1 110 ? 6.533 -10.020 -9.655 1.00 96.69 110 GLU A C 1
ATOM 921 O O . GLU A 1 110 ? 5.576 -10.136 -10.413 1.00 96.69 110 GLU A O 1
ATOM 926 N N . LYS A 1 111 ? 6.972 -11.043 -8.915 1.00 97.06 111 LYS A N 1
ATOM 927 C CA . LYS A 1 111 ? 6.360 -12.370 -8.975 1.00 97.06 111 LYS A CA 1
ATOM 928 C C . LYS A 1 111 ? 4.933 -12.350 -8.425 1.00 97.06 111 LYS A C 1
ATOM 930 O O . LYS A 1 111 ? 4.088 -13.085 -8.926 1.00 97.06 111 LYS A O 1
ATOM 935 N N . PHE A 1 112 ? 4.672 -11.569 -7.380 1.00 97.69 112 PHE A N 1
ATOM 936 C CA . PHE A 1 112 ? 3.324 -11.417 -6.842 1.00 97.69 112 PHE A CA 1
ATOM 937 C C . PHE A 1 112 ? 2.400 -10.736 -7.858 1.00 97.69 112 PHE A C 1
ATOM 939 O O . PHE A 1 112 ? 1.320 -11.257 -8.130 1.00 97.69 112 PHE A O 1
ATOM 946 N N . LEU A 1 113 ? 2.853 -9.627 -8.453 1.00 96.19 113 LEU A N 1
ATOM 947 C CA . LEU A 1 113 ? 2.111 -8.903 -9.485 1.00 96.19 113 LEU A CA 1
ATOM 948 C C . LEU A 1 113 ? 1.805 -9.810 -10.687 1.00 96.19 113 LEU A C 1
ATOM 950 O O . LEU A 1 113 ? 0.655 -9.895 -11.100 1.00 96.19 113 LEU A O 1
ATOM 954 N N . ASP A 1 114 ? 2.797 -10.554 -11.181 1.00 95.88 114 ASP A N 1
ATOM 955 C CA . ASP A 1 114 ? 2.640 -11.443 -12.339 1.00 95.88 114 ASP A CA 1
ATOM 956 C C . ASP A 1 114 ? 1.665 -12.605 -12.098 1.00 95.88 114 ASP A C 1
ATOM 958 O O . ASP A 1 114 ? 0.990 -13.051 -13.027 1.00 95.88 114 ASP A O 1
ATOM 962 N N . ILE A 1 115 ? 1.636 -13.156 -10.880 1.00 96.38 115 ILE A N 1
ATOM 963 C CA . ILE A 1 115 ? 0.837 -14.350 -10.578 1.00 96.38 115 ILE A CA 1
ATOM 964 C C . ILE A 1 115 ? -0.583 -13.982 -10.170 1.00 96.38 115 ILE A C 1
ATOM 966 O O . ILE A 1 115 ? -1.500 -14.679 -10.587 1.00 96.38 115 ILE A O 1
ATOM 970 N N . TYR A 1 116 ? -0.772 -12.938 -9.359 1.00 96.94 116 TYR A N 1
ATOM 971 C CA . TYR A 1 116 ? -2.041 -12.714 -8.660 1.00 96.94 116 TYR A CA 1
ATOM 972 C C . TYR A 1 116 ? -2.789 -11.453 -9.083 1.00 96.94 116 TYR A C 1
ATOM 974 O O . TYR A 1 116 ? -3.991 -11.374 -8.838 1.00 96.94 116 TYR A O 1
ATOM 982 N N . VAL A 1 117 ? -2.121 -10.467 -9.687 1.00 95.50 117 VAL A N 1
ATOM 983 C CA . VAL A 1 117 ? -2.736 -9.171 -10.004 1.00 95.50 117 VAL A CA 1
ATOM 984 C C . VAL A 1 117 ? -3.169 -9.131 -11.465 1.00 95.50 117 VAL A C 1
ATOM 986 O O . VAL A 1 117 ? -2.399 -9.430 -12.377 1.00 95.50 117 VAL A O 1
ATOM 989 N N . ASN A 1 118 ? -4.414 -8.726 -11.697 1.00 93.19 118 ASN A N 1
ATOM 990 C CA . ASN A 1 118 ? -4.902 -8.431 -13.036 1.00 93.19 118 ASN A CA 1
ATOM 991 C C . ASN A 1 118 ? -4.517 -6.984 -13.397 1.00 93.19 118 ASN A C 1
ATOM 993 O O . ASN A 1 118 ? -4.799 -6.072 -12.621 1.00 93.19 118 ASN A O 1
ATOM 997 N N . PRO A 1 119 ? -3.904 -6.736 -14.569 1.00 82.19 119 PRO A N 1
ATOM 998 C CA . PRO A 1 119 ? -3.379 -5.413 -14.922 1.00 82.19 119 PRO A CA 1
ATOM 999 C C . PRO A 1 119 ? -4.465 -4.365 -15.198 1.00 82.19 119 PRO A C 1
ATOM 1001 O O . PRO A 1 119 ? -4.167 -3.174 -15.217 1.00 82.19 119 PRO A O 1
ATOM 1004 N N . GLU A 1 120 ? -5.702 -4.793 -15.446 1.00 84.19 120 GLU A N 1
ATOM 1005 C CA . GLU A 1 120 ? -6.838 -3.912 -15.706 1.00 84.19 120 GLU A CA 1
ATOM 1006 C C . GLU A 1 120 ? -7.769 -3.906 -14.491 1.00 84.19 120 GLU A C 1
ATOM 1008 O O . GLU A 1 120 ? -8.290 -4.950 -14.082 1.00 84.19 120 GLU A O 1
ATOM 1013 N N . ASN A 1 121 ? -7.998 -2.719 -13.928 1.00 81.25 121 ASN A N 1
ATOM 1014 C CA . ASN A 1 121 ? -9.055 -2.522 -12.946 1.00 81.25 121 ASN A CA 1
ATOM 1015 C C . ASN A 1 121 ? -10.424 -2.620 -13.632 1.00 81.25 121 ASN A C 1
ATOM 1017 O O . ASN A 1 121 ? -10.582 -2.271 -14.801 1.00 81.25 121 ASN A O 1
ATOM 1021 N N . GLU A 1 122 ? -11.441 -3.059 -12.890 1.00 77.62 122 GLU A N 1
ATOM 1022 C CA . GLU A 1 122 ? -12.813 -3.115 -13.415 1.00 77.62 122 GLU A CA 1
ATOM 1023 C C . GLU A 1 122 ? -13.401 -1.718 -13.676 1.00 77.62 122 GLU A C 1
ATOM 1025 O O . GLU A 1 122 ? -14.324 -1.564 -14.481 1.00 77.62 122 GLU A O 1
ATOM 1030 N N . THR A 1 123 ? -12.875 -0.700 -12.987 1.00 80.19 123 THR A N 1
ATOM 1031 C CA . THR A 1 123 ? -13.334 0.690 -13.055 1.00 80.19 123 THR A CA 1
ATOM 1032 C C . THR A 1 123 ? -12.169 1.669 -12.954 1.00 80.19 123 THR A C 1
ATOM 1034 O O . THR A 1 123 ? -11.249 1.429 -12.170 1.00 80.19 123 THR A O 1
ATOM 1037 N N . ASP A 1 124 ? -12.317 2.833 -13.588 1.00 85.69 124 ASP A N 1
ATOM 1038 C CA . ASP A 1 124 ? -11.348 3.938 -13.526 1.00 85.69 124 ASP A CA 1
ATOM 1039 C C . ASP A 1 124 ? -11.233 4.595 -12.126 1.00 85.69 124 ASP A C 1
ATOM 1041 O O . ASP A 1 124 ? -10.365 5.432 -11.875 1.00 85.69 124 ASP A O 1
ATOM 1045 N N . GLU A 1 125 ? -12.129 4.263 -11.183 1.00 87.25 125 GLU A N 1
ATOM 1046 C CA . GLU A 1 125 ? -12.189 4.895 -9.855 1.00 87.25 125 GLU A CA 1
ATOM 1047 C C . GLU A 1 125 ? -10.902 4.704 -9.044 1.00 87.25 125 GLU A C 1
ATOM 1049 O O . GLU A 1 125 ? -10.545 5.584 -8.261 1.00 87.25 125 GLU A O 1
ATOM 1054 N N . TYR A 1 126 ? -10.188 3.598 -9.262 1.00 90.12 126 TYR A N 1
ATOM 1055 C CA . TYR A 1 126 ? -8.992 3.216 -8.512 1.00 90.12 126 TYR A CA 1
ATOM 1056 C C . TYR A 1 126 ? -7.741 3.106 -9.393 1.00 90.12 126 TYR A C 1
ATOM 1058 O O . TYR A 1 126 ? -6.806 2.416 -9.014 1.00 90.12 126 TYR A O 1
ATOM 1066 N N . ASP A 1 127 ? -7.671 3.805 -10.530 1.00 89.62 127 ASP A N 1
ATOM 1067 C CA . ASP A 1 127 ? -6.567 3.709 -11.514 1.00 89.62 127 ASP A CA 1
ATOM 1068 C C . ASP A 1 127 ? -5.146 3.942 -10.971 1.00 89.62 127 ASP A C 1
ATOM 1070 O O . ASP A 1 127 ? -4.161 3.601 -11.621 1.00 89.62 127 ASP A O 1
ATOM 1074 N N . MET A 1 128 ? -5.013 4.529 -9.781 1.00 90.88 128 MET A N 1
ATOM 1075 C CA . MET A 1 128 ? -3.722 4.712 -9.105 1.00 90.88 128 MET A CA 1
ATOM 1076 C C . MET A 1 128 ? -3.278 3.485 -8.294 1.00 90.88 128 MET A C 1
ATOM 1078 O O . MET A 1 128 ? -2.188 3.492 -7.728 1.00 90.88 128 MET A O 1
ATOM 1082 N N . PHE A 1 129 ? -4.126 2.463 -8.199 1.00 94.56 129 PHE A N 1
ATOM 1083 C CA . PHE A 1 129 ? -3.932 1.269 -7.391 1.00 94.56 129 PHE A CA 1
ATOM 1084 C C . PHE A 1 129 ? -4.237 0.024 -8.216 1.00 94.56 129 PHE A C 1
ATOM 1086 O O . PHE A 1 129 ? -5.023 0.046 -9.160 1.00 94.56 129 PHE A O 1
ATOM 1093 N N . PHE A 1 130 ? -3.651 -1.090 -7.805 1.00 93.19 130 PHE A N 1
ATOM 1094 C CA . PHE A 1 130 ? -4.018 -2.403 -8.310 1.00 93.19 130 PHE A CA 1
ATOM 1095 C C . PHE A 1 130 ? -5.069 -2.994 -7.375 1.00 93.19 130 PHE A C 1
ATOM 1097 O O . PHE A 1 130 ? -4.751 -3.363 -6.246 1.00 93.19 130 PHE A O 1
ATOM 1104 N N . THR A 1 131 ? -6.325 -3.046 -7.807 1.00 94.00 131 THR A N 1
ATOM 1105 C CA . THR A 1 131 ? -7.421 -3.553 -6.961 1.00 94.00 131 THR A CA 1
ATOM 1106 C C . THR A 1 131 ? -8.023 -4.851 -7.477 1.00 94.00 131 THR A C 1
ATOM 1108 O O . THR A 1 131 ? -8.827 -5.467 -6.785 1.00 94.00 131 THR A O 1
ATOM 1111 N N . ASN A 1 132 ? -7.615 -5.298 -8.666 1.00 93.31 132 ASN A N 1
ATOM 1112 C CA . ASN A 1 132 ? -8.130 -6.505 -9.290 1.00 93.31 132 ASN A CA 1
ATOM 1113 C C . ASN A 1 132 ? -7.148 -7.678 -9.137 1.00 93.31 132 ASN A C 1
ATOM 1115 O O . ASN A 1 132 ? -5.992 -7.597 -9.559 1.00 93.31 132 ASN A O 1
ATOM 1119 N N . PHE A 1 133 ? -7.626 -8.784 -8.569 1.00 94.94 133 PHE A N 1
ATOM 1120 C CA . PHE A 1 133 ? -6.849 -9.996 -8.312 1.00 94.94 133 PHE A CA 1
ATOM 1121 C C . PHE A 1 133 ? -7.522 -11.195 -8.978 1.00 94.94 133 PHE A C 1
ATOM 1123 O O . PHE A 1 133 ? -8.744 -11.243 -9.096 1.00 94.94 133 PHE A O 1
ATOM 1130 N N . ASN A 1 134 ? -6.733 -12.162 -9.439 1.00 94.44 134 ASN A N 1
ATOM 1131 C CA . ASN A 1 134 ? -7.273 -13.413 -9.966 1.00 94.44 134 ASN A CA 1
ATOM 1132 C C . ASN A 1 134 ? -7.485 -14.456 -8.858 1.00 94.44 134 ASN A C 1
ATOM 1134 O O . ASN A 1 134 ? -6.945 -14.335 -7.760 1.00 94.44 134 ASN A O 1
ATOM 1138 N N . ASP A 1 135 ? -8.240 -15.508 -9.181 1.00 94.00 135 ASP A N 1
ATOM 1139 C CA . ASP A 1 135 ? -8.644 -16.559 -8.238 1.00 94.00 135 ASP A CA 1
ATOM 1140 C C . ASP A 1 135 ? -7.461 -17.297 -7.574 1.00 94.00 135 ASP A C 1
ATOM 1142 O O . ASP A 1 135 ? -7.629 -17.884 -6.508 1.00 94.00 135 ASP A O 1
ATOM 1146 N N . GLU A 1 136 ? -6.249 -17.265 -8.146 1.00 94.75 136 GLU A N 1
ATOM 1147 C CA . GLU A 1 136 ? -5.072 -17.919 -7.549 1.00 94.75 136 GLU A CA 1
ATOM 1148 C C . GLU A 1 136 ? -4.679 -17.272 -6.205 1.00 94.75 136 GLU A C 1
ATOM 1150 O O . GLU A 1 136 ? -4.029 -17.908 -5.371 1.00 94.75 136 GLU A O 1
ATOM 1155 N N . ILE A 1 137 ? -5.104 -16.026 -5.941 1.00 94.69 137 ILE A N 1
ATOM 1156 C CA . ILE A 1 137 ? -4.857 -15.351 -4.657 1.00 94.69 137 ILE A CA 1
ATOM 1157 C C . ILE A 1 137 ? -5.515 -16.087 -3.476 1.00 94.69 137 ILE A C 1
ATOM 1159 O O . ILE A 1 137 ? -5.022 -15.999 -2.345 1.00 94.69 137 ILE A O 1
ATOM 1163 N N . ASP A 1 138 ? -6.571 -16.873 -3.726 1.00 92.81 138 ASP A N 1
ATOM 1164 C CA . ASP A 1 138 ? -7.268 -17.663 -2.706 1.00 92.81 138 ASP A CA 1
ATOM 1165 C C . ASP A 1 138 ? -6.322 -18.626 -1.980 1.00 92.81 138 ASP A C 1
ATOM 1167 O O . ASP A 1 138 ? -6.501 -18.896 -0.786 1.00 92.81 138 ASP A O 1
ATOM 1171 N N . GLU A 1 139 ? -5.276 -19.119 -2.654 1.00 93.62 139 GLU A N 1
ATOM 1172 C CA . GLU A 1 139 ? -4.266 -19.973 -2.029 1.00 93.62 139 GLU A CA 1
ATOM 1173 C C . GLU A 1 139 ? -3.576 -19.259 -0.857 1.00 93.62 139 GLU A C 1
ATOM 1175 O O . GLU A 1 139 ? -3.390 -19.846 0.219 1.00 93.62 139 GLU A O 1
ATOM 1180 N N . LEU A 1 140 ? -3.252 -17.972 -1.031 1.00 93.75 140 LEU A N 1
ATOM 1181 C CA . LEU A 1 140 ? -2.642 -17.152 0.012 1.00 93.75 140 LEU A CA 1
ATOM 1182 C C . LEU A 1 140 ? -3.647 -16.819 1.116 1.00 93.75 140 LEU A C 1
ATOM 1184 O O . LEU A 1 140 ? -3.324 -16.938 2.302 1.00 93.75 140 LEU A O 1
ATOM 1188 N N . VAL A 1 141 ? -4.884 -16.477 0.750 1.00 92.06 141 VAL A N 1
ATOM 1189 C CA . VAL A 1 141 ? -5.954 -16.185 1.717 1.00 92.06 141 VAL A CA 1
ATOM 1190 C C . VAL A 1 141 ? -6.197 -17.387 2.633 1.00 92.06 141 VAL A C 1
ATOM 1192 O O . VAL A 1 141 ? -6.237 -17.250 3.859 1.00 92.06 141 VAL A O 1
ATOM 1195 N N . ILE A 1 142 ? -6.303 -18.593 2.067 1.00 92.44 142 ILE A N 1
ATOM 1196 C CA . ILE A 1 142 ? -6.496 -19.833 2.829 1.00 92.44 142 ILE A CA 1
ATOM 1197 C C . ILE A 1 142 ? -5.301 -20.092 3.750 1.00 92.44 142 ILE A C 1
ATOM 1199 O O . ILE A 1 142 ? -5.494 -20.434 4.922 1.00 92.44 142 ILE A O 1
ATOM 1203 N N . LYS A 1 143 ? -4.076 -19.912 3.244 1.00 93.12 143 LYS A N 1
ATOM 1204 C CA . LYS A 1 143 ? -2.841 -20.154 3.997 1.00 93.12 143 LYS A CA 1
ATOM 1205 C C . LYS A 1 143 ? -2.695 -19.231 5.209 1.00 93.12 143 LYS A C 1
ATOM 1207 O O . LYS A 1 143 ? -2.321 -19.698 6.286 1.00 93.12 143 LYS A O 1
ATOM 1212 N N . HIS A 1 144 ? -3.009 -17.946 5.055 1.00 90.50 144 HIS A N 1
ATOM 1213 C CA . HIS A 1 144 ? -2.806 -16.929 6.095 1.00 90.50 144 HIS A CA 1
ATOM 1214 C C . HIS A 1 144 ? -4.059 -16.584 6.893 1.00 90.50 144 HIS A C 1
ATOM 1216 O O . HIS A 1 144 ? -3.997 -15.726 7.775 1.00 90.50 144 HIS A O 1
ATOM 1222 N N . ARG A 1 145 ? -5.179 -17.272 6.654 1.00 86.06 145 ARG A N 1
ATOM 1223 C CA . ARG A 1 145 ? -6.453 -17.028 7.341 1.00 86.06 145 ARG A CA 1
ATOM 1224 C C . ARG A 1 145 ? -6.316 -16.893 8.859 1.00 86.06 145 ARG A C 1
ATOM 1226 O O . ARG A 1 145 ? -6.932 -16.019 9.460 1.00 86.06 145 ARG A O 1
ATOM 1233 N N . GLU A 1 146 ? -5.534 -17.766 9.491 1.00 85.81 146 GLU A N 1
ATOM 1234 C CA . GLU A 1 146 ? -5.347 -17.742 10.947 1.00 85.81 146 GLU A CA 1
ATOM 1235 C C . GLU A 1 146 ? -4.398 -16.623 11.406 1.00 85.81 146 GLU A C 1
ATOM 1237 O O . GLU A 1 146 ? -4.607 -16.059 12.479 1.00 85.81 146 GLU A O 1
ATOM 1242 N N . THR A 1 147 ? -3.407 -16.249 10.588 1.00 83.56 147 THR A N 1
ATOM 1243 C CA . THR A 1 147 ? -2.536 -15.089 10.841 1.00 83.56 147 THR A CA 1
ATOM 1244 C C . THR A 1 147 ? -3.348 -13.800 10.816 1.00 83.56 147 THR A C 1
ATOM 1246 O O . THR A 1 147 ? -3.320 -13.055 11.789 1.00 83.56 147 THR A O 1
ATOM 1249 N N . PHE A 1 148 ? -4.162 -13.597 9.775 1.00 74.88 148 PHE A N 1
ATOM 1250 C CA . PHE A 1 148 ? -5.038 -12.428 9.671 1.00 74.88 148 PHE A CA 1
ATOM 1251 C C . PHE A 1 148 ? -6.040 -12.364 10.815 1.00 74.88 148 PHE A C 1
ATOM 1253 O O . PHE A 1 148 ? -6.188 -11.323 11.444 1.00 74.88 148 PHE A O 1
ATOM 1260 N N . LYS A 1 149 ? -6.682 -13.491 11.154 1.00 79.50 149 LYS A N 1
ATOM 1261 C CA . LYS A 1 149 ? -7.545 -13.527 12.337 1.00 79.50 149 LYS A CA 1
ATOM 1262 C C . LYS A 1 149 ? -6.793 -13.059 13.567 1.00 79.50 149 LYS A C 1
ATOM 1264 O O . LYS A 1 149 ? -7.323 -12.226 14.271 1.00 79.50 149 LYS A O 1
ATOM 1269 N N . LYS A 1 150 ? -5.590 -13.562 13.839 1.00 80.31 150 LYS A N 1
ATOM 1270 C CA . LYS A 1 150 ? -4.827 -13.193 15.038 1.00 80.31 150 LYS A CA 1
ATOM 1271 C C . LYS A 1 150 ? -4.402 -11.721 15.052 1.00 80.31 150 LYS A C 1
ATOM 1273 O O . LYS A 1 150 ? -4.376 -11.128 16.120 1.00 80.31 150 LYS A O 1
ATOM 1278 N N . GLU A 1 151 ? -4.022 -11.173 13.907 1.00 73.25 151 GLU A N 1
ATOM 1279 C CA . GLU A 1 151 ? -3.406 -9.843 13.820 1.00 73.25 151 GLU A CA 1
ATOM 1280 C C . GLU A 1 151 ? -4.428 -8.717 13.629 1.00 73.25 151 GLU A C 1
ATOM 1282 O O . GLU A 1 151 ? -4.136 -7.576 13.966 1.00 73.25 151 GLU A O 1
ATOM 1287 N N . PHE A 1 152 ? -5.646 -9.056 13.194 1.00 69.25 152 PHE A N 1
ATOM 1288 C CA . PHE A 1 152 ? -6.765 -8.123 13.033 1.00 69.25 152 PHE A CA 1
ATOM 1289 C C . PHE A 1 152 ? -7.978 -8.446 13.931 1.00 69.25 152 PHE A C 1
ATOM 1291 O O . PHE A 1 152 ? -9.029 -7.823 13.779 1.00 69.25 152 PHE A O 1
ATOM 1298 N N . SER A 1 153 ? -7.877 -9.411 14.860 1.00 61.22 153 SER A N 1
ATOM 1299 C CA . SER A 1 153 ? -8.874 -9.556 15.935 1.00 61.22 153 SER A CA 1
ATOM 1300 C C . SER A 1 153 ? -8.506 -8.636 17.096 1.00 61.22 153 SER A C 1
ATOM 1302 O O . SER A 1 153 ? -7.529 -8.895 17.787 1.00 61.22 153 SER A O 1
ATOM 1304 N N . GLU A 1 154 ? -9.298 -7.565 17.218 1.00 50.31 154 GLU A N 1
ATOM 1305 C CA . GLU A 1 154 ? -9.358 -6.527 18.272 1.00 50.31 154 GLU A CA 1
ATOM 1306 C C . GLU A 1 154 ? -8.328 -6.581 19.418 1.00 50.31 154 GLU A C 1
ATOM 1308 O O . GLU A 1 154 ? -8.410 -7.483 20.288 1.00 50.31 154 GLU A O 1
#

Secondary structure (DSSP, 8-state):
-TTHHHHHHHHHHHHTT--HHHHHHHHHHHHHHHHHHHHHHHHTT-PBPTTTTHHHHHHHHHHHHHHHHHT-HHHHHHHHHHHHHHB--HHHHHHHHHHHHHHHTT--HHHHHHHHB-SS-SSGGGTTS---B-GGGHHHHHHHHHHHHHHH--

Foldseek 3Di:
DPCPVLVVVLVVCVVVVHDPVVNVVSLVVLQVVLVVVLVVCVVVVHAQEPPVNVSSLLSLVVVLLVCLQVLVLVVSLVSLVSSLPRYPDPLSNVQSVLQSLCSVVSPNSVVCCVQWFDPDDPDPRPVSDGRHTDPVSVVSCVVCVVVCCVVVVD

pLDDT: mean 93.97, std 6.99, range [50.31, 98.69]

Solvent-accessible surface area (backbone atoms only — not comparable to full-atom values): 8535 Å² total; per-residue (Å²): 103,64,61,46,69,58,49,57,50,48,55,49,32,65,77,64,74,44,59,66,67,60,50,52,54,51,49,51,54,50,38,54,54,29,52,51,51,53,50,56,26,55,78,68,73,46,61,47,43,73,73,65,38,44,52,36,54,43,40,54,49,55,50,31,52,49,33,38,64,75,63,41,47,67,63,20,42,52,49,32,49,48,48,37,70,36,41,66,40,72,66,60,25,50,31,38,51,55,53,37,49,38,44,77,69,65,49,56,51,68,59,43,44,72,70,27,46,42,95,62,59,97,51,80,89,49,73,88,55,79,67,32,65,46,80,70,44,53,61,54,51,65,71,41,46,67,57,50,48,64,76,69,54,131

Nearest PDB structures (foldseek):
  4uer-assembly1_a  TM=4.551E-01  e=2.838E+00  Lachancea kluyveri
  5h7c-assembly2_C  TM=3.210E-01  e=6.630E+00  Staphylococcus aureus
  7azv-assembly1_B  TM=2.415E-01  e=9.114E+00  Shigella flexneri

Sequence (154 aa):
MFLEKEYKQFDKLMSSNGDEEVINELFADILEKAIIVLNERSENKEFLEYPKDMYVIRALFEYFLELWSEGEWEEAKNLGYDLVYMVNDENLKEAFSLFVLGVLEKLPVEKFLDIYVNPENETDEYDMFFTNFNDEIDELVIKHRETFKKEFSE